Protein AF-A0A9E2QXL0-F1 (afdb_monomer_lite)

Structure (mmCIF, N/CA/C/O backbone):
data_AF-A0A9E2QXL0-F1
#
_entry.id   AF-A0A9E2QXL0-F1
#
loop_
_atom_site.group_PDB
_atom_site.id
_atom_site.type_symbol
_atom_site.label_atom_id
_atom_site.label_alt_id
_atom_site.label_comp_id
_atom_site.label_asym_id
_atom_site.label_entity_id
_atom_site.label_seq_id
_atom_site.pdbx_PDB_ins_code
_atom_site.Cartn_x
_atom_site.Cartn_y
_atom_site.Cartn_z
_atom_site.occupancy
_atom_site.B_iso_or_equiv
_atom_site.auth_seq_id
_atom_site.auth_comp_id
_atom_site.auth_asym_id
_atom_site.auth_atom_id
_atom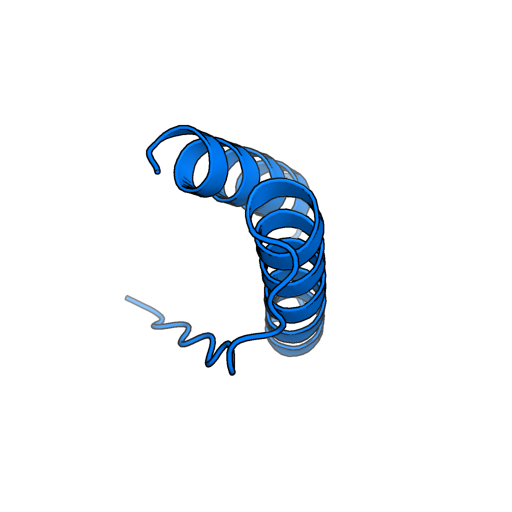_site.pdbx_PDB_model_num
ATOM 1 N N . MET A 1 1 ? -10.108 9.111 4.079 1.00 55.22 1 MET A N 1
ATOM 2 C CA . MET A 1 1 ? -9.761 8.251 2.916 1.00 55.22 1 MET A CA 1
ATOM 3 C C . MET A 1 1 ? -8.714 8.873 1.992 1.00 55.22 1 MET A C 1
ATOM 5 O O . MET A 1 1 ? -7.909 8.122 1.454 1.00 55.22 1 MET A O 1
ATOM 9 N N . ASN A 1 2 ? -8.670 10.201 1.820 1.00 70.94 2 ASN A N 1
ATOM 10 C CA . ASN A 1 2 ? -7.641 10.851 0.991 1.00 70.94 2 ASN A CA 1
ATOM 11 C C . ASN A 1 2 ? -6.204 10.635 1.499 1.00 70.94 2 ASN A C 1
ATOM 13 O O . ASN A 1 2 ? -5.293 10.529 0.684 1.00 70.94 2 ASN A O 1
ATOM 17 N N . ASP A 1 3 ? -6.009 10.473 2.809 1.00 78.56 3 ASP A N 1
ATOM 18 C CA . ASP A 1 3 ? -4.675 10.270 3.395 1.00 78.56 3 ASP A CA 1
ATOM 19 C C . ASP A 1 3 ? -4.012 8.983 2.902 1.00 78.56 3 ASP A C 1
ATOM 21 O O . ASP A 1 3 ? -2.863 9.006 2.480 1.00 78.56 3 ASP A O 1
ATOM 25 N N . VAL A 1 4 ? -4.773 7.883 2.847 1.00 77.31 4 VAL A N 1
ATOM 26 C CA . VAL A 1 4 ? -4.296 6.577 2.356 1.00 77.31 4 VAL A CA 1
ATOM 27 C C . VAL A 1 4 ? -3.821 6.689 0.908 1.00 77.31 4 VAL A C 1
ATOM 29 O O . VAL A 1 4 ? -2.753 6.207 0.545 1.00 77.31 4 VAL A O 1
ATOM 32 N N . ARG A 1 5 ? -4.601 7.385 0.074 1.00 82.69 5 ARG A N 1
ATOM 33 C CA . ARG A 1 5 ? -4.269 7.617 -1.335 1.00 82.69 5 ARG A CA 1
ATOM 34 C C . ARG A 1 5 ? -2.980 8.430 -1.483 1.00 82.69 5 ARG A C 1
ATOM 36 O O . ARG A 1 5 ? -2.174 8.128 -2.360 1.00 82.69 5 ARG A O 1
ATOM 43 N N . ASN A 1 6 ? -2.793 9.456 -0.656 1.00 87.00 6 ASN A N 1
ATOM 44 C CA . ASN A 1 6 ? -1.603 10.307 -0.694 1.00 87.00 6 ASN A CA 1
ATOM 45 C C . ASN A 1 6 ? -0.353 9.567 -0.191 1.00 87.00 6 ASN A C 1
ATOM 47 O O . ASN A 1 6 ? 0.728 9.746 -0.753 1.00 87.00 6 ASN A O 1
ATOM 51 N N . GLU A 1 7 ? -0.502 8.702 0.813 1.00 83.50 7 GLU A N 1
ATOM 52 C CA . GLU A 1 7 ? 0.544 7.798 1.308 1.00 83.50 7 GLU A CA 1
ATOM 53 C C . GLU A 1 7 ? 1.053 6.878 0.189 1.00 83.50 7 GLU A C 1
ATOM 55 O O . GLU A 1 7 ? 2.243 6.872 -0.126 1.00 83.50 7 GLU A O 1
ATOM 60 N N . ILE A 1 8 ? 0.123 6.188 -0.484 1.00 84.56 8 ILE A N 1
ATOM 61 C CA . ILE A 1 8 ? 0.414 5.254 -1.580 1.00 84.56 8 ILE A CA 1
ATOM 62 C C . ILE A 1 8 ? 1.114 5.970 -2.735 1.00 84.56 8 ILE A C 1
ATOM 64 O O . ILE A 1 8 ? 2.101 5.466 -3.264 1.00 84.56 8 ILE A O 1
ATOM 68 N N . LYS A 1 9 ? 0.636 7.160 -3.123 1.00 84.12 9 LYS A N 1
ATOM 69 C CA . LYS A 1 9 ? 1.265 7.944 -4.195 1.00 84.12 9 LYS A CA 1
ATOM 70 C C . LYS A 1 9 ? 2.711 8.294 -3.865 1.00 84.12 9 LYS A C 1
ATOM 72 O O . LYS A 1 9 ? 3.577 8.064 -4.698 1.00 84.12 9 LYS A O 1
ATOM 77 N N . ARG A 1 10 ? 2.980 8.795 -2.655 1.00 85.69 10 ARG A N 1
ATOM 78 C CA . ARG A 1 10 ? 4.347 9.127 -2.215 1.00 85.69 10 ARG A CA 1
ATOM 79 C C . ARG A 1 10 ? 5.257 7.906 -2.212 1.00 85.69 10 ARG A C 1
ATOM 81 O O . ARG A 1 10 ? 6.419 8.014 -2.593 1.00 85.69 10 ARG A O 1
ATOM 88 N N . TYR A 1 11 ? 4.735 6.762 -1.783 1.00 82.44 11 TYR A N 1
ATOM 89 C CA . TYR A 1 11 ? 5.478 5.511 -1.785 1.00 82.44 11 TYR A CA 1
ATOM 90 C C . TYR A 1 11 ? 5.833 5.050 -3.202 1.00 82.44 11 TYR A C 1
ATOM 92 O O . TYR A 1 11 ? 6.997 4.785 -3.484 1.00 82.44 11 TYR A O 1
ATOM 100 N N . LEU A 1 12 ? 4.851 5.036 -4.107 1.00 80.75 12 LEU A N 1
ATOM 101 C CA . LEU A 1 12 ? 5.056 4.668 -5.507 1.00 80.75 12 LEU A CA 1
ATOM 102 C C . LEU A 1 12 ? 6.040 5.603 -6.211 1.00 80.75 12 LEU A C 1
ATOM 104 O O . LEU A 1 12 ? 6.885 5.136 -6.965 1.00 80.75 12 LEU A O 1
ATOM 108 N N . GLN A 1 13 ? 5.971 6.904 -5.932 1.00 83.25 13 GLN A N 1
ATOM 109 C CA . GLN A 1 13 ? 6.892 7.888 -6.500 1.00 83.25 13 GLN A CA 1
ATOM 110 C C . GLN A 1 13 ? 8.335 7.607 -6.066 1.00 83.25 13 GLN A C 1
ATOM 112 O O . GLN A 1 13 ? 9.219 7.506 -6.906 1.00 83.25 13 GLN A O 1
ATOM 117 N N . LYS A 1 14 ? 8.552 7.333 -4.773 1.00 79.62 14 LYS A N 1
ATOM 118 C CA . LYS A 1 14 ? 9.866 6.921 -4.254 1.00 79.62 14 LYS A CA 1
ATOM 119 C C . LYS A 1 14 ? 10.345 5.577 -4.806 1.00 79.62 14 LYS A C 1
ATOM 121 O O . LYS A 1 14 ? 11.544 5.388 -4.978 1.00 79.62 14 LYS A O 1
ATOM 126 N N . ALA A 1 15 ? 9.435 4.631 -5.036 1.00 71.94 15 ALA A N 1
ATOM 127 C CA . ALA A 1 15 ? 9.771 3.316 -5.578 1.00 71.94 15 ALA A CA 1
ATOM 128 C C . ALA A 1 15 ? 10.139 3.374 -7.073 1.00 71.94 15 ALA A C 1
ATOM 130 O O . ALA A 1 15 ? 10.960 2.578 -7.533 1.00 71.94 15 ALA A O 1
ATOM 131 N N . ALA A 1 16 ? 9.546 4.317 -7.812 1.00 71.38 16 ALA A N 1
ATOM 132 C CA . ALA A 1 16 ? 9.766 4.529 -9.240 1.00 71.38 16 ALA A CA 1
ATOM 133 C C . ALA A 1 16 ? 10.926 5.494 -9.550 1.00 71.38 16 ALA A C 1
ATOM 135 O O . ALA A 1 16 ? 11.527 5.388 -10.620 1.00 71.38 16 ALA A O 1
ATOM 136 N N . ASP A 1 17 ? 11.269 6.407 -8.634 1.00 69.44 17 ASP A N 1
ATOM 137 C CA . ASP A 1 17 ? 12.331 7.395 -8.843 1.00 69.44 17 ASP A CA 1
ATOM 138 C C . ASP A 1 17 ? 13.688 6.712 -9.102 1.00 69.44 17 ASP A C 1
ATOM 140 O O . ASP A 1 17 ? 14.308 6.105 -8.228 1.00 69.44 17 ASP A O 1
ATOM 144 N N . GLY A 1 18 ? 14.153 6.813 -10.351 1.00 62.34 18 GLY A N 1
ATOM 145 C CA . GLY A 1 18 ? 15.479 6.373 -1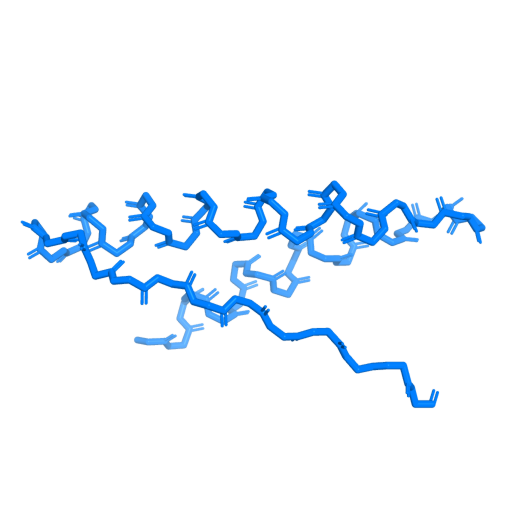0.788 1.00 62.34 18 GLY A CA 1
ATOM 146 C C . GLY A 1 18 ? 15.624 4.888 -11.146 1.00 62.34 18 GLY A C 1
ATOM 147 O O . GLY A 1 18 ? 16.716 4.483 -11.549 1.00 62.34 18 GLY A O 1
ATOM 148 N N . ARG A 1 19 ? 14.568 4.062 -11.058 1.00 64.38 19 ARG A N 1
ATOM 149 C CA . ARG A 1 19 ? 14.641 2.631 -11.419 1.00 64.38 19 ARG A CA 1
ATOM 150 C C . ARG A 1 19 ? 14.068 2.369 -12.813 1.00 64.38 19 ARG A C 1
ATOM 152 O O . ARG A 1 19 ? 12.870 2.480 -13.028 1.00 64.38 19 ARG A O 1
ATOM 159 N N . LYS A 1 20 ? 14.926 1.937 -13.749 1.00 60.38 20 LYS A N 1
ATOM 160 C CA . LYS A 1 20 ? 14.512 1.457 -15.087 1.00 60.38 20 LYS A CA 1
ATOM 161 C C . LYS A 1 20 ? 13.692 0.160 -15.048 1.00 60.38 20 LYS A C 1
ATOM 163 O O . LYS A 1 20 ? 12.882 -0.051 -15.936 1.00 60.38 20 LYS A O 1
ATOM 168 N N . ASN A 1 21 ? 13.904 -0.680 -14.032 1.00 64.25 21 ASN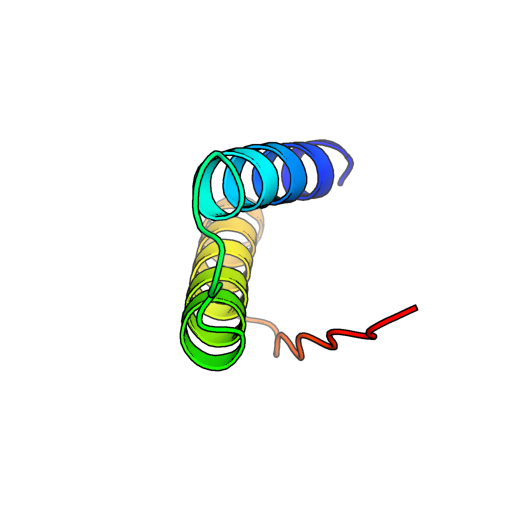 A N 1
ATOM 169 C CA . ASN A 1 21 ? 13.159 -1.917 -13.801 1.00 64.25 21 ASN A CA 1
ATOM 170 C C . ASN A 1 21 ? 12.544 -1.856 -12.403 1.00 64.25 21 ASN A C 1
ATOM 172 O O . ASN A 1 21 ? 13.232 -2.066 -11.402 1.00 64.25 21 ASN A O 1
ATOM 176 N N . VAL A 1 22 ? 11.258 -1.528 -12.335 1.00 74.12 22 VAL A N 1
ATOM 177 C CA . VAL A 1 22 ? 10.479 -1.635 -11.102 1.00 74.12 22 VAL A CA 1
ATOM 178 C C . VAL A 1 22 ? 10.010 -3.081 -10.986 1.00 74.12 22 VAL A C 1
ATOM 180 O O . VAL A 1 22 ? 9.355 -3.593 -11.891 1.00 74.12 22 VAL A O 1
ATOM 183 N N . ASP A 1 23 ? 10.349 -3.751 -9.884 1.00 82.38 23 ASP A N 1
ATOM 184 C CA . ASP A 1 23 ? 9.780 -5.064 -9.578 1.00 82.38 23 ASP A CA 1
ATOM 185 C C . ASP A 1 23 ? 8.298 -4.897 -9.221 1.00 82.38 23 ASP A C 1
ATOM 187 O O . ASP A 1 23 ? 7.933 -4.573 -8.090 1.00 82.38 23 ASP A O 1
ATOM 191 N N . VAL A 1 24 ? 7.439 -5.099 -10.220 1.00 82.56 24 VAL A N 1
ATOM 192 C CA . VAL A 1 24 ? 5.982 -4.957 -10.111 1.00 82.56 24 VAL A CA 1
ATOM 193 C C . VAL A 1 24 ? 5.406 -5.900 -9.052 1.00 82.56 24 VAL A C 1
ATOM 195 O O . VAL A 1 24 ? 4.450 -5.539 -8.362 1.00 82.56 24 VAL A O 1
ATOM 198 N N . ASN A 1 25 ? 5.993 -7.089 -8.880 1.00 84.12 25 ASN A N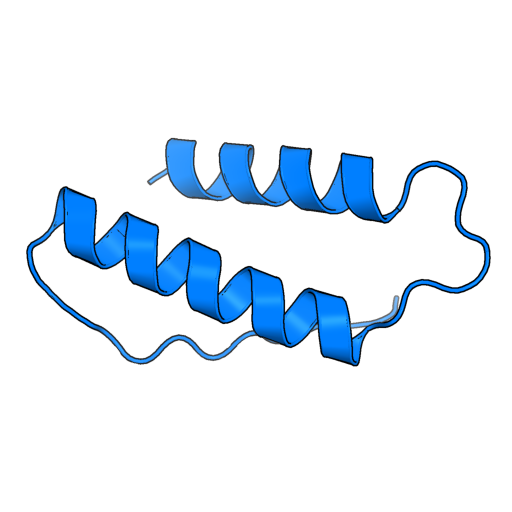 1
ATOM 199 C CA . ASN A 1 25 ? 5.537 -8.057 -7.885 1.00 84.12 25 ASN A CA 1
ATOM 200 C C . ASN A 1 25 ? 5.906 -7.610 -6.470 1.00 84.12 25 ASN A C 1
ATOM 202 O O . ASN A 1 25 ? 5.057 -7.655 -5.577 1.00 84.12 25 ASN A O 1
ATOM 206 N N . GLY A 1 26 ? 7.137 -7.128 -6.281 1.00 85.44 26 GLY A N 1
ATOM 207 C CA . GLY A 1 26 ? 7.584 -6.523 -5.028 1.00 85.44 26 GLY A CA 1
ATOM 208 C C . GLY A 1 26 ? 6.692 -5.353 -4.624 1.00 85.44 26 GLY A C 1
ATOM 209 O O . GLY A 1 26 ? 6.091 -5.377 -3.549 1.00 85.44 26 GLY A O 1
ATOM 210 N N . VAL A 1 27 ? 6.477 -4.411 -5.548 1.00 85.00 27 VAL A N 1
ATOM 211 C CA . VAL A 1 27 ? 5.603 -3.253 -5.320 1.00 85.00 27 VAL A CA 1
ATOM 212 C C . VAL A 1 27 ? 4.190 -3.692 -4.955 1.00 85.00 27 VAL A C 1
ATOM 214 O O . VAL A 1 27 ? 3.616 -3.145 -4.020 1.00 85.00 27 VAL A O 1
ATOM 217 N N . ARG A 1 28 ? 3.621 -4.692 -5.642 1.00 87.56 28 ARG A N 1
ATOM 218 C CA . ARG A 1 28 ? 2.273 -5.205 -5.356 1.00 87.56 28 ARG A CA 1
ATOM 219 C C . ARG A 1 28 ? 2.146 -5.743 -3.929 1.00 87.56 28 ARG A C 1
ATOM 221 O O . ARG A 1 28 ? 1.141 -5.469 -3.269 1.00 87.56 28 ARG A O 1
ATOM 228 N N . ASN A 1 29 ? 3.139 -6.502 -3.473 1.00 89.69 29 ASN A N 1
ATOM 229 C CA . ASN A 1 29 ? 3.154 -7.080 -2.131 1.00 89.69 29 ASN A CA 1
ATOM 230 C C . ASN A 1 29 ? 3.305 -5.990 -1.064 1.00 89.69 29 ASN A C 1
ATOM 232 O O . ASN A 1 29 ? 2.499 -5.926 -0.137 1.00 89.69 29 ASN A O 1
ATOM 236 N N . GLU A 1 30 ? 4.251 -5.068 -1.252 1.00 88.50 30 GLU A N 1
ATOM 237 C CA . GLU A 1 30 ? 4.474 -3.953 -0.328 1.00 88.50 30 GLU A CA 1
ATOM 238 C C . GLU A 1 30 ? 3.240 -3.041 -0.218 1.00 88.50 30 GLU A C 1
ATOM 240 O O . GLU A 1 30 ? 2.860 -2.625 0.879 1.00 88.50 30 GLU A O 1
ATOM 245 N N . LEU A 1 31 ? 2.550 -2.787 -1.338 1.00 88.38 31 LEU A N 1
ATOM 246 C CA . LEU A 1 31 ? 1.301 -2.021 -1.359 1.00 88.38 31 LEU A CA 1
ATOM 247 C C . LEU A 1 31 ? 0.195 -2.708 -0.557 1.00 88.38 31 LEU A C 1
ATOM 249 O O . LEU A 1 31 ? -0.534 -2.043 0.181 1.00 88.38 31 LEU A O 1
ATOM 253 N N . ARG A 1 32 ? 0.060 -4.033 -0.691 1.00 90.19 32 ARG A N 1
ATOM 254 C CA . ARG A 1 32 ? -0.941 -4.808 0.050 1.00 90.19 32 ARG A CA 1
ATOM 255 C C . ARG A 1 32 ? -0.713 -4.691 1.551 1.00 90.19 32 ARG A C 1
ATOM 257 O O . ARG A 1 32 ? -1.652 -4.387 2.287 1.00 90.19 32 ARG A O 1
ATOM 264 N N . ASP A 1 33 ? 0.521 -4.911 1.983 1.00 90.75 33 ASP A N 1
ATOM 265 C CA . ASP A 1 33 ? 0.869 -4.970 3.399 1.00 90.75 33 ASP A CA 1
ATOM 266 C C . ASP A 1 33 ? 0.778 -3.587 4.048 1.00 90.75 33 ASP A C 1
ATOM 268 O O . ASP A 1 33 ? 0.210 -3.446 5.134 1.00 90.75 33 ASP A O 1
ATOM 272 N N . MET A 1 34 ? 1.222 -2.540 3.344 1.00 89.31 34 MET A N 1
ATOM 273 C CA . MET A 1 34 ? 1.064 -1.155 3.786 1.00 89.31 34 MET A CA 1
ATOM 274 C C . MET A 1 34 ? -0.409 -0.788 3.981 1.00 89.31 34 MET A C 1
ATOM 276 O O . MET A 1 34 ? -0.788 -0.269 5.032 1.00 89.31 34 MET A O 1
ATOM 280 N N . VAL A 1 35 ? -1.250 -1.049 2.976 1.00 89.38 35 VAL A N 1
ATOM 281 C CA . VAL A 1 35 ? -2.675 -0.700 3.039 1.00 89.38 35 VAL A CA 1
ATOM 282 C C . VAL A 1 35 ? -3.376 -1.515 4.118 1.00 89.38 35 VAL A C 1
ATOM 284 O O . VAL A 1 35 ? -4.165 -0.957 4.878 1.00 89.38 35 VAL A O 1
ATOM 287 N N . SER A 1 36 ? -3.058 -2.805 4.243 1.00 90.25 36 SER A N 1
ATOM 288 C CA . SER A 1 36 ? -3.611 -3.649 5.301 1.00 90.25 36 SER A CA 1
ATOM 289 C C . SER A 1 36 ? -3.246 -3.129 6.691 1.00 90.25 36 SER A C 1
ATOM 291 O O . SER A 1 36 ? -4.120 -3.071 7.555 1.00 90.25 36 SER A O 1
ATOM 293 N N . LYS A 1 37 ? -1.985 -2.735 6.914 1.00 90.00 37 LYS A N 1
ATOM 294 C CA . LYS A 1 37 ? -1.528 -2.176 8.192 1.00 90.00 37 LYS A CA 1
ATOM 295 C C . LYS A 1 37 ? -2.245 -0.867 8.513 1.00 90.00 37 LYS A C 1
ATOM 297 O O . LYS A 1 37 ? -2.779 -0.709 9.605 1.00 90.00 37 LYS A O 1
ATOM 302 N N . LEU A 1 38 ? -2.333 0.035 7.539 1.00 88.69 38 LEU A N 1
ATOM 303 C CA . LEU A 1 38 ? -2.965 1.340 7.719 1.00 88.69 38 LEU A CA 1
ATOM 304 C C . LEU A 1 38 ? -4.473 1.236 7.993 1.00 88.69 38 LEU A C 1
ATOM 306 O O . LEU A 1 38 ? -5.020 1.996 8.794 1.00 88.69 38 LEU A O 1
ATOM 310 N N . LEU A 1 39 ? -5.163 0.311 7.319 1.00 88.88 39 LEU A N 1
ATOM 311 C CA . LEU A 1 39 ? -6.582 0.049 7.567 1.00 88.88 39 LEU A CA 1
ATOM 312 C C . LEU A 1 39 ? -6.793 -0.554 8.956 1.00 88.88 39 LEU A C 1
ATOM 314 O O . LEU A 1 39 ? -7.719 -0.134 9.650 1.00 88.88 39 LEU A O 1
ATOM 318 N N . TYR A 1 40 ? -5.915 -1.459 9.386 1.00 92.38 40 TYR A N 1
ATOM 319 C CA . TYR A 1 40 ? -5.960 -2.018 10.733 1.00 92.38 40 TYR A CA 1
ATOM 320 C C . TYR A 1 40 ? -5.754 -0.941 11.805 1.00 92.38 40 TYR A C 1
ATOM 322 O O . TYR A 1 40 ? -6.580 -0.816 12.701 1.00 92.38 40 TYR A O 1
ATOM 330 N N . GLU A 1 41 ? -4.738 -0.089 11.665 1.00 91.25 41 GLU A N 1
ATOM 331 C CA . GLU A 1 41 ? -4.456 1.000 12.614 1.00 91.25 41 GLU A CA 1
ATOM 332 C C . GLU A 1 41 ? -5.610 2.003 12.750 1.00 91.25 41 GLU A C 1
ATOM 334 O O . GLU A 1 41 ? -5.825 2.566 13.819 1.00 91.25 41 GLU A O 1
ATOM 339 N N . LYS A 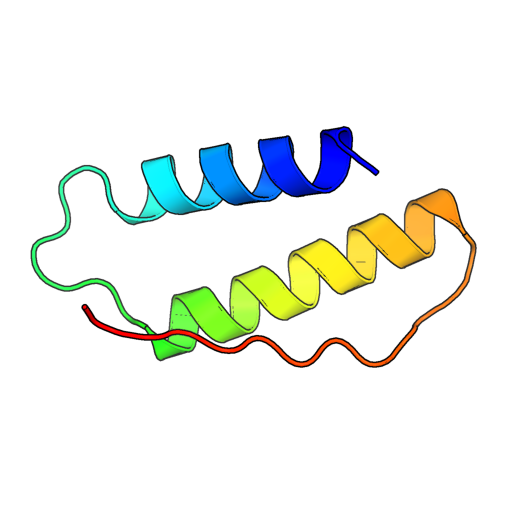1 42 ? -6.363 2.246 11.671 1.00 87.81 42 LYS A N 1
ATOM 340 C CA . LYS A 1 42 ? -7.466 3.218 11.675 1.00 87.81 42 LYS A CA 1
ATOM 341 C C . LYS A 1 42 ? -8.818 2.630 12.062 1.00 87.81 42 LYS A C 1
ATOM 343 O O . LYS A 1 42 ? -9.711 3.395 12.415 1.00 87.81 42 LYS A O 1
ATOM 348 N N . THR A 1 43 ? -9.015 1.327 11.884 1.00 91.69 43 THR A N 1
ATOM 349 C CA . THR A 1 43 ? -10.358 0.722 11.943 1.00 91.69 43 THR A CA 1
ATOM 350 C C . THR A 1 43 ? -10.440 -0.546 12.782 1.00 91.69 43 THR A C 1
ATOM 352 O O . THR A 1 43 ? -11.535 -1.085 12.918 1.00 91.69 43 THR A O 1
ATOM 355 N N . GLU A 1 44 ? -9.308 -1.039 13.295 1.00 92.81 44 GLU A N 1
ATOM 356 C CA . GLU A 1 44 ? -9.173 -2.317 14.012 1.00 92.81 44 GLU A CA 1
ATOM 357 C C . GLU A 1 44 ? -9.719 -3.519 13.221 1.00 92.81 44 GLU A C 1
ATOM 359 O O . GLU A 1 44 ? -10.142 -4.534 13.771 1.00 92.81 44 GLU A O 1
ATOM 364 N N . ARG A 1 45 ? -9.726 -3.410 11.888 1.00 90.88 45 ARG A N 1
ATOM 365 C CA . ARG A 1 45 ? -10.206 -4.444 10.968 1.00 90.88 45 ARG A CA 1
ATOM 366 C C . ARG A 1 45 ? -9.140 -4.776 9.938 1.00 90.88 45 ARG A C 1
ATOM 368 O O . ARG A 1 45 ? -8.426 -3.897 9.462 1.00 90.88 45 ARG A O 1
ATOM 375 N N . GLN A 1 46 ? -9.086 -6.049 9.553 1.00 88.62 46 GLN A N 1
ATOM 376 C CA . GLN A 1 46 ? -8.195 -6.569 8.514 1.00 88.62 46 GLN A CA 1
ATOM 377 C C . GLN A 1 46 ? -9.010 -6.990 7.278 1.00 88.62 46 GLN A C 1
ATOM 379 O O . GLN A 1 46 ? -9.318 -8.168 7.094 1.00 88.62 46 GLN A O 1
ATOM 384 N N . PRO A 1 47 ? -9.446 -6.032 6.442 1.00 90.12 47 PRO A N 1
ATOM 385 C CA . PRO A 1 47 ? -10.148 -6.352 5.208 1.00 90.12 47 PRO A CA 1
ATOM 386 C C . PRO A 1 47 ? -9.200 -6.977 4.176 1.00 90.12 47 PRO A C 1
ATOM 388 O O . PRO A 1 47 ? -7.994 -6.732 4.174 1.00 90.12 47 PRO A O 1
ATOM 391 N N . MET A 1 48 ? -9.767 -7.745 3.246 1.00 92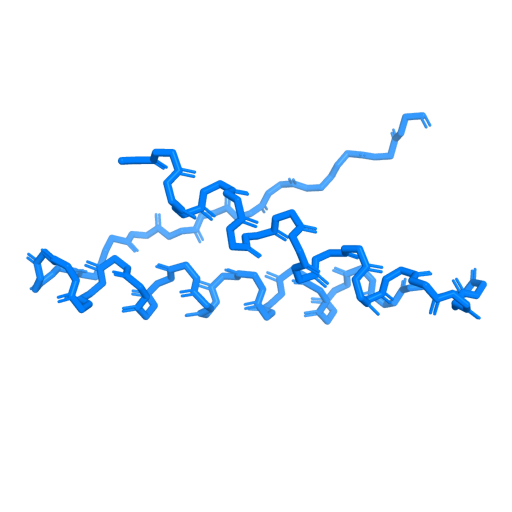.44 48 MET A N 1
ATOM 392 C CA . MET A 1 48 ? -9.015 -8.310 2.128 1.00 92.44 48 MET A CA 1
ATOM 393 C C . MET A 1 48 ? -8.638 -7.205 1.128 1.00 92.44 48 MET A C 1
ATOM 395 O O . MET A 1 48 ? -9.512 -6.571 0.536 1.00 92.44 48 MET A O 1
ATOM 399 N N . VAL A 1 49 ? -7.335 -6.981 0.929 1.00 89.81 49 VAL A N 1
ATOM 400 C CA . VAL A 1 49 ? -6.795 -5.992 -0.018 1.00 89.81 49 VAL A CA 1
ATOM 401 C C . VAL A 1 49 ? -6.325 -6.703 -1.287 1.00 89.81 49 VAL A C 1
ATOM 403 O O . VAL A 1 49 ? -5.399 -7.512 -1.240 1.00 89.81 49 VAL A O 1
ATOM 406 N N . ILE A 1 50 ? -6.943 -6.381 -2.427 1.00 91.12 50 ILE A N 1
ATOM 407 C CA . ILE A 1 50 ? -6.591 -6.937 -3.741 1.00 91.12 50 ILE A CA 1
ATOM 408 C C . ILE A 1 50 ? -5.988 -5.820 -4.605 1.00 91.12 50 ILE A C 1
ATOM 410 O O . ILE A 1 50 ? -6.729 -5.036 -5.198 1.00 91.12 50 ILE A O 1
ATOM 414 N N . PRO A 1 51 ? -4.651 -5.708 -4.678 1.00 88.44 51 PRO A N 1
ATOM 415 C CA . PRO A 1 51 ? -4.008 -4.732 -5.549 1.00 88.44 51 PRO A CA 1
ATOM 416 C C . PRO A 1 51 ? -4.082 -5.173 -7.020 1.00 88.44 51 PRO A C 1
ATOM 418 O O . PRO A 1 51 ? -3.826 -6.343 -7.332 1.00 88.44 51 PRO A O 1
ATOM 421 N N . VAL A 1 52 ? -4.395 -4.224 -7.909 1.00 89.69 52 VAL A N 1
ATOM 422 C CA . VAL A 1 52 ? -4.414 -4.372 -9.374 1.00 89.69 52 VAL A CA 1
ATOM 423 C C . VAL A 1 52 ? -3.491 -3.307 -9.966 1.00 89.69 52 VAL A C 1
ATOM 425 O O . VAL A 1 52 ? -3.638 -2.128 -9.652 1.00 89.69 52 VAL A O 1
ATOM 428 N N . ILE A 1 53 ? -2.536 -3.728 -10.795 1.00 84.31 53 ILE A N 1
ATOM 429 C CA . ILE A 1 53 ? -1.605 -2.847 -11.510 1.00 84.31 53 ILE A CA 1
ATOM 430 C C . ILE A 1 53 ? -1.914 -2.998 -12.997 1.00 84.31 53 ILE A C 1
ATOM 432 O O . ILE A 1 53 ? -2.013 -4.121 -13.487 1.00 84.31 53 ILE A O 1
ATOM 436 N N . ILE A 1 54 ? -2.114 -1.874 -13.682 1.00 85.31 54 ILE A N 1
ATOM 437 C CA . ILE A 1 54 ? -2.411 -1.812 -15.115 1.00 85.31 54 ILE A CA 1
ATOM 438 C C . ILE A 1 54 ? -1.289 -0.999 -15.754 1.00 85.31 54 ILE A C 1
ATOM 440 O O . ILE A 1 54 ? -1.032 0.125 -15.321 1.00 85.31 54 ILE A O 1
ATOM 444 N N . GLU A 1 55 ? -0.617 -1.578 -16.741 1.00 77.19 55 GLU A N 1
ATOM 445 C CA . GLU A 1 55 ? 0.320 -0.864 -17.607 1.00 77.19 55 GLU A CA 1
ATOM 446 C C . GLU A 1 55 ? -0.491 -0.201 -18.729 1.00 77.19 55 GLU A C 1
ATOM 448 O O . GLU A 1 55 ? -1.342 -0.856 -19.338 1.00 77.19 55 GLU A O 1
ATOM 453 N N . VAL A 1 56 ? -0.299 1.107 -18.922 1.00 76.00 56 VAL A N 1
ATOM 454 C CA . VAL A 1 56 ? -1.010 1.937 -19.910 1.00 76.00 56 VAL A CA 1
ATOM 455 C C . VAL A 1 56 ? -0.039 2.581 -20.879 1.00 76.00 56 VAL A C 1
ATOM 457 O O . VAL A 1 56 ? 1.077 2.931 -20.434 1.00 76.00 56 VAL A O 1
#

Secondary structure (DSSP, 8-state):
-HHHHHHHHHHHHHHHTT-SS--HHHHHHHHHHHHHHHHHHHHS--PPP-------

Radius of gyration: 12.15 Å; chains: 1; bounding box: 26×19×34 Å

Sequence (56 aa):
MNDVRNEIKRYLQKAADGRKNVDVNGVRNELRDMVSKLLYEKTERQPMVIPVIIEV

Foldseek 3Di:
DVVLVVVLVVVVCVQPPPDPDRPPVVNQVVNQVVSQVVCCVVPVDRDHDDDDDDDD

pLDDT: mean 82.94, std 8.99, range [55.22, 92.81]